Protein AF-A0A7J4P983-F1 (afdb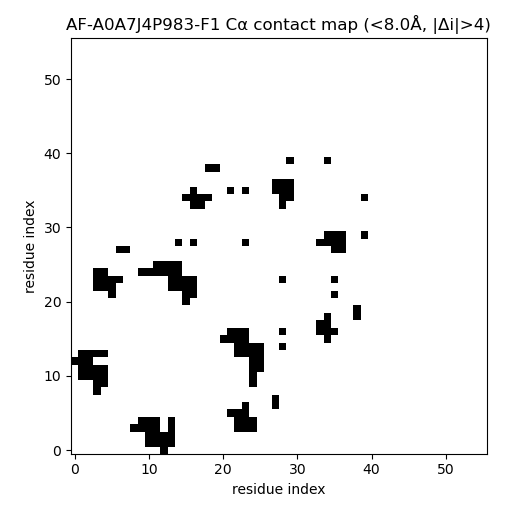_monomer)

Secondary structure (DSSP, 8-state):
--EE-TTT--EE-EEE-TTT--EEETTSEETTTTEEHHHHHGGGS-----------

Foldseek 3Di:
DWDAAPPPRDTAQWAAAPPPRGTHHPVQADPVRSHGPCVVVCVPDDDPPPPPPPDD

Mean predicted aligned error: 8.4 Å

Nearest PDB structures (foldseek):
  5g0f-assembly1_A  TM=5.465E-01  e=2.634E-01  Danio rerio
  1ul5-assembly1_A  TM=4.928E-01  e=3.812E+00  Arabidopsis thaliana
  5m9z-assembly1_A  TM=3.190E-01  e=3.560E+00  Saccharomyces cerevisiae
  8iuh-assembly1_I  TM=3.991E-01  e=7.063E+00  Homo sapiens

Structure (mmCIF, N/CA/C/O backbone):
data_AF-A0A7J4P983-F1
#
_entry.id   AF-A0A7J4P983-F1
#
loop_
_atom_site.group_PDB
_atom_site.id
_atom_site.type_symbol
_atom_site.label_atom_id
_atom_site.label_alt_id
_atom_site.label_comp_id
_atom_site.label_asym_id
_atom_site.label_entity_id
_atom_site.label_seq_id
_atom_site.pdbx_PDB_ins_code
_atom_site.Cartn_x
_atom_site.Cartn_y
_atom_site.Cartn_z
_atom_site.occupancy
_atom_site.B_iso_or_equiv
_atom_site.auth_seq_id
_atom_site.auth_comp_id
_atom_site.auth_asym_id
_atom_site.auth_atom_id
_atom_site.pdbx_PDB_model_num
ATOM 1 N N . MET A 1 1 ? 4.571 -6.472 -14.169 1.00 62.69 1 MET A N 1
ATOM 2 C CA . MET A 1 1 ? 5.760 -6.012 -13.415 1.00 62.69 1 MET A CA 1
ATOM 3 C C . MET A 1 1 ? 5.494 -6.126 -11.919 1.00 62.69 1 MET A C 1
ATOM 5 O O . MET A 1 1 ? 4.392 -5.802 -11.488 1.00 62.69 1 MET A O 1
ATOM 9 N N . LYS A 1 2 ? 6.458 -6.640 -11.148 1.00 79.94 2 LYS A N 1
ATOM 10 C CA . LYS A 1 2 ? 6.429 -6.671 -9.674 1.00 79.94 2 LYS A CA 1
ATOM 11 C C . LYS A 1 2 ? 7.495 -5.694 -9.174 1.00 79.94 2 LYS A C 1
ATOM 13 O O . LYS A 1 2 ? 8.555 -5.626 -9.786 1.00 79.94 2 LYS A O 1
ATOM 18 N N . GLY A 1 3 ? 7.207 -4.953 -8.110 1.00 92.94 3 GLY A N 1
ATOM 19 C CA . GLY A 1 3 ? 8.172 -4.064 -7.457 1.00 92.94 3 GLY A CA 1
ATOM 20 C C . GLY A 1 3 ? 8.432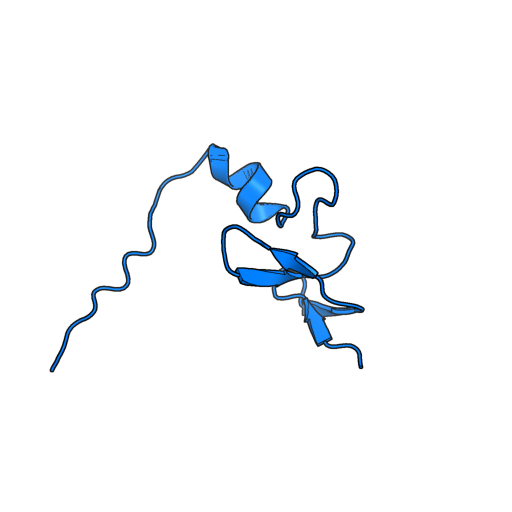 -4.501 -6.015 1.00 92.94 3 GLY A C 1
ATOM 21 O O . GLY A 1 3 ? 7.787 -5.431 -5.525 1.00 92.94 3 GLY A O 1
ATOM 22 N N . LEU A 1 4 ? 9.373 -3.848 -5.334 1.00 96.88 4 LEU A N 1
ATOM 23 C CA . LEU A 1 4 ? 9.694 -4.138 -3.934 1.00 96.88 4 LEU A CA 1
A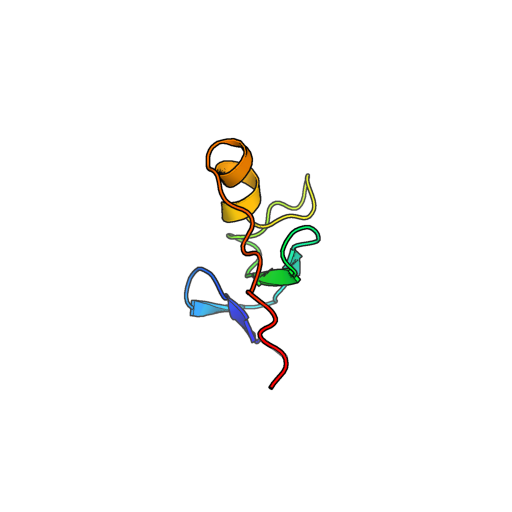TOM 24 C C . LEU A 1 4 ? 8.837 -3.291 -2.993 1.00 96.88 4 LEU A C 1
ATOM 26 O O . LEU A 1 4 ? 8.686 -2.087 -3.180 1.00 96.88 4 LEU A O 1
ATOM 30 N N . CYS A 1 5 ? 8.276 -3.923 -1.964 1.00 97.06 5 CYS A N 1
ATOM 31 C CA . CYS A 1 5 ? 7.543 -3.207 -0.926 1.00 97.06 5 CYS A CA 1
ATOM 32 C C . CYS A 1 5 ? 8.488 -2.293 -0.136 1.00 97.06 5 CYS A C 1
ATOM 34 O O . CYS A 1 5 ? 9.427 -2.784 0.485 1.00 97.06 5 CYS A O 1
ATOM 36 N N . GLN A 1 6 ? 8.186 -0.996 -0.055 1.00 95.50 6 GLN A N 1
ATOM 37 C CA . GLN A 1 6 ? 8.994 -0.036 0.713 1.00 95.50 6 GLN A CA 1
ATOM 38 C C . GLN A 1 6 ? 8.875 -0.188 2.246 1.00 95.50 6 GLN A C 1
ATOM 40 O O . GLN A 1 6 ? 9.469 0.593 2.982 1.00 95.50 6 GLN A O 1
ATOM 45 N N . ILE A 1 7 ? 8.089 -1.155 2.738 1.00 95.12 7 ILE A N 1
ATOM 46 C CA . ILE A 1 7 ? 7.980 -1.486 4.171 1.00 95.12 7 ILE A CA 1
ATOM 47 C C . ILE A 1 7 ? 8.712 -2.792 4.489 1.00 95.12 7 ILE A C 1
ATOM 49 O O . ILE A 1 7 ? 9.519 -2.829 5.405 1.00 95.12 7 ILE A O 1
ATOM 53 N N . CYS A 1 8 ? 8.436 -3.870 3.749 1.00 96.31 8 CYS A N 1
ATOM 54 C CA . CYS A 1 8 ? 8.967 -5.201 4.070 1.00 96.31 8 CYS A CA 1
ATOM 55 C C . CYS A 1 8 ? 10.021 -5.723 3.084 1.00 96.31 8 CYS A C 1
ATOM 57 O O . CYS A 1 8 ? 10.489 -6.846 3.247 1.00 96.31 8 CYS A O 1
ATOM 59 N N . GLY A 1 9 ? 10.346 -4.973 2.027 1.00 95.38 9 GLY A N 1
ATOM 60 C CA . GLY A 1 9 ? 11.362 -5.338 1.033 1.00 95.38 9 GLY A CA 1
ATOM 61 C C . GLY A 1 9 ? 10.993 -6.502 0.108 1.00 95.38 9 GLY A C 1
ATOM 62 O O . GLY A 1 9 ? 11.781 -6.866 -0.757 1.00 95.38 9 GLY A O 1
ATOM 63 N N . LYS A 1 10 ? 9.805 -7.104 0.249 1.00 96.12 10 LYS A N 1
ATOM 64 C CA . LYS A 1 10 ? 9.411 -8.279 -0.545 1.00 96.12 10 LYS A CA 1
ATOM 65 C C . LYS A 1 10 ? 8.923 -7.892 -1.949 1.00 96.12 10 LYS A C 1
ATOM 67 O O . LYS A 1 10 ? 8.189 -6.904 -2.075 1.00 96.12 10 LYS A O 1
ATOM 72 N N . PRO A 1 11 ? 9.246 -8.683 -2.991 1.00 95.88 11 PRO A N 1
ATOM 73 C CA . PRO A 1 11 ? 8.716 -8.482 -4.335 1.00 95.88 11 PRO A CA 1
ATOM 74 C C . PRO A 1 11 ? 7.221 -8.813 -4.388 1.00 95.88 11 PRO A C 1
ATOM 76 O O . PRO A 1 11 ? 6.801 -9.921 -4.051 1.00 95.88 11 PRO A O 1
ATOM 79 N N . ALA A 1 12 ? 6.400 -7.861 -4.828 1.00 95.62 12 ALA A N 1
ATOM 80 C CA . ALA A 1 12 ? 4.948 -8.011 -4.882 1.00 95.62 12 ALA A CA 1
ATOM 81 C C . ALA A 1 12 ? 4.303 -7.090 -5.931 1.00 95.62 12 ALA A C 1
ATOM 83 O O . ALA A 1 12 ? 4.951 -6.240 -6.545 1.00 95.62 12 ALA A O 1
ATOM 84 N N . ARG A 1 13 ? 2.985 -7.240 -6.118 1.00 95.50 13 ARG A N 1
ATOM 85 C CA . ARG A 1 13 ? 2.168 -6.175 -6.709 1.00 95.50 13 ARG A CA 1
ATOM 86 C C . ARG A 1 13 ? 2.072 -5.041 -5.691 1.00 95.50 13 ARG A C 1
ATOM 88 O O . ARG A 1 13 ? 1.676 -5.284 -4.548 1.00 95.50 13 ARG A O 1
ATOM 95 N N . LEU A 1 14 ? 2.460 -3.845 -6.110 1.00 96.06 14 LEU A N 1
ATOM 96 C CA . LEU A 1 14 ? 2.506 -2.675 -5.246 1.00 96.06 14 LEU A CA 1
ATOM 97 C C . LEU A 1 14 ? 1.215 -1.857 -5.335 1.00 96.06 14 LEU A C 1
ATOM 99 O O . LEU A 1 14 ? 0.580 -1.793 -6.388 1.00 96.06 14 LEU A O 1
ATOM 103 N N . TYR A 1 15 ? 0.869 -1.235 -4.215 1.00 96.56 15 TYR A N 1
ATOM 104 C CA . TYR A 1 15 ? -0.221 -0.286 -4.029 1.00 96.56 15 TYR A CA 1
ATOM 105 C C . TYR A 1 15 ? 0.366 1.008 -3.472 1.00 96.56 15 TYR A C 1
ATOM 107 O O . TYR A 1 15 ? 1.228 0.965 -2.594 1.00 96.56 15 TYR A O 1
ATOM 115 N N . THR A 1 16 ? -0.093 2.150 -3.971 1.00 96.75 16 THR A N 1
ATOM 116 C CA . THR A 1 16 ? 0.384 3.460 -3.521 1.00 96.75 16 THR A CA 1
ATOM 117 C C . THR A 1 16 ? -0.455 3.931 -2.342 1.00 96.75 16 THR A C 1
ATOM 119 O O . THR A 1 16 ? -1.674 4.043 -2.452 1.00 96.75 16 THR A O 1
ATOM 122 N N . CYS A 1 17 ? 0.183 4.215 -1.209 1.00 96.31 17 CYS A N 1
ATOM 123 C CA . CYS A 1 17 ? -0.481 4.854 -0.080 1.00 96.31 17 CYS A CA 1
ATOM 124 C C . CYS A 1 17 ? -0.863 6.290 -0.446 1.00 96.31 17 CYS A C 1
ATOM 126 O O . CYS A 1 17 ? 0.014 7.094 -0.756 1.00 96.31 17 CYS A O 1
ATOM 128 N N . MET A 1 18 ? -2.148 6.633 -0.334 1.00 95.50 18 MET A N 1
ATOM 129 C CA . MET A 1 18 ? -2.625 7.979 -0.677 1.00 95.50 18 MET A CA 1
ATOM 130 C C . MET A 1 18 ? -2.153 9.087 0.282 1.00 95.50 18 MET A C 1
ATOM 132 O O . MET A 1 18 ? -2.246 10.255 -0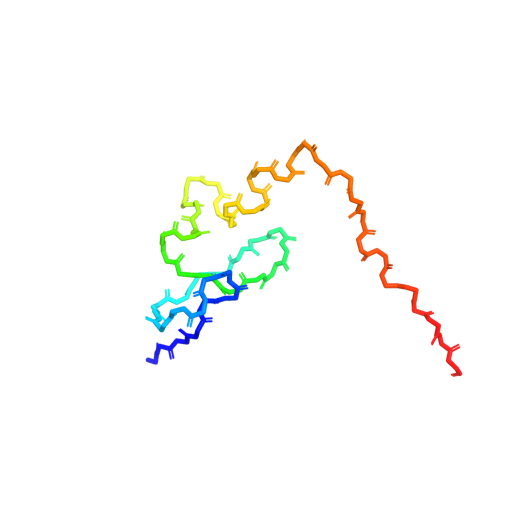.064 1.00 95.50 18 MET A O 1
ATOM 136 N N . LEU A 1 19 ? -1.651 8.737 1.475 1.00 93.50 19 LEU A N 1
ATOM 137 C CA . LEU A 1 19 ? -1.173 9.713 2.464 1.00 93.50 19 LEU A CA 1
ATOM 138 C C . LEU A 1 19 ? 0.316 10.039 2.318 1.00 93.50 19 LEU A C 1
ATOM 140 O O . LEU A 1 19 ? 0.685 11.203 2.363 1.00 93.50 19 LEU A O 1
ATOM 144 N N . CYS A 1 20 ? 1.177 9.028 2.171 1.00 93.94 20 CYS A N 1
ATOM 145 C CA . CYS A 1 20 ? 2.633 9.226 2.144 1.00 93.94 20 CYS A CA 1
ATOM 146 C C . CYS A 1 20 ? 3.288 8.906 0.795 1.00 93.94 20 CYS A C 1
ATOM 148 O O . CYS A 1 20 ? 4.505 9.001 0.671 1.00 93.94 20 CYS A O 1
ATOM 150 N N . GLY A 1 21 ? 2.519 8.446 -0.196 1.00 95.00 21 GLY A N 1
ATOM 151 C CA . GLY A 1 21 ? 3.025 8.097 -1.525 1.00 95.00 21 GLY A CA 1
ATOM 152 C C . GLY A 1 21 ? 3.832 6.796 -1.603 1.00 95.00 21 GLY A C 1
ATOM 153 O O . GLY A 1 21 ? 4.200 6.386 -2.702 1.00 95.00 21 GLY A O 1
ATOM 154 N N . ARG A 1 22 ? 4.098 6.103 -0.482 1.00 94.50 22 ARG A N 1
ATOM 155 C CA . ARG A 1 22 ? 4.866 4.846 -0.508 1.00 94.50 22 ARG A CA 1
ATOM 156 C C . ARG A 1 22 ? 4.153 3.758 -1.304 1.00 94.50 22 ARG A C 1
ATOM 158 O O . ARG A 1 22 ? 2.950 3.547 -1.147 1.00 94.50 22 ARG A O 1
ATOM 165 N N . GLN A 1 23 ? 4.929 3.001 -2.067 1.00 96.81 23 GLN A N 1
ATOM 166 C CA . GLN A 1 23 ? 4.498 1.808 -2.776 1.00 96.81 23 GLN A CA 1
ATOM 167 C C . GLN A 1 23 ? 4.723 0.562 -1.908 1.00 96.81 23 GLN A C 1
ATOM 169 O O . GLN A 1 23 ? 5.848 0.205 -1.548 1.00 96.81 23 GLN A O 1
ATOM 174 N N . VAL A 1 24 ? 3.633 -0.109 -1.544 1.00 97.12 24 VAL A N 1
ATOM 175 C CA . VAL A 1 24 ? 3.628 -1.195 -0.555 1.00 97.12 24 VAL A CA 1
ATOM 176 C C . VAL A 1 24 ? 2.894 -2.427 -1.076 1.00 97.12 24 VAL A C 1
ATOM 178 O O . VAL A 1 24 ? 2.013 -2.330 -1.926 1.00 97.12 24 VAL A O 1
ATOM 181 N N . CYS A 1 25 ? 3.258 -3.615 -0.594 1.00 97.81 25 CYS A N 1
ATOM 182 C CA . CYS A 1 25 ? 2.559 -4.845 -0.968 1.00 97.81 25 CYS A CA 1
ATOM 183 C C . CYS A 1 25 ? 1.152 -4.900 -0.354 1.00 97.81 25 CYS A C 1
ATOM 185 O O . CYS A 1 25 ? 0.856 -4.202 0.612 1.00 97.81 25 CYS A O 1
ATOM 187 N N . GLY A 1 26 ? 0.301 -5.792 -0.870 1.00 96.31 26 GLY A N 1
ATOM 188 C CA . GLY A 1 26 ? -1.075 -5.954 -0.383 1.00 96.31 26 GLY A CA 1
ATOM 189 C C . GLY A 1 26 ? -1.197 -6.301 1.107 1.00 96.31 26 GLY A C 1
ATOM 190 O O . GLY A 1 26 ? -2.198 -5.951 1.712 1.00 96.31 26 GLY A O 1
ATOM 191 N N . SER A 1 27 ? -0.188 -6.938 1.711 1.00 96.62 27 SER A N 1
ATOM 192 C CA . SER A 1 27 ? -0.164 -7.223 3.156 1.00 96.62 27 SER A CA 1
ATOM 193 C C . SER A 1 27 ? 0.168 -5.992 4.003 1.00 96.62 27 SER A C 1
ATOM 195 O O . SER A 1 27 ? -0.233 -5.914 5.156 1.00 96.62 27 SER A O 1
ATOM 197 N N . CYS A 1 28 ? 0.904 -5.032 3.440 1.00 96.75 28 CYS A N 1
ATOM 198 C CA . CYS A 1 28 ? 1.256 -3.772 4.096 1.00 96.75 28 CYS A CA 1
ATOM 199 C C . CYS A 1 28 ? 0.325 -2.617 3.683 1.00 96.75 28 CYS A C 1
ATOM 201 O O . CYS A 1 28 ? 0.560 -1.473 4.080 1.00 96.75 28 CYS A O 1
ATOM 203 N N . PHE A 1 29 ? -0.706 -2.904 2.883 1.00 97.06 29 PHE A N 1
ATOM 204 C CA . PHE A 1 29 ? -1.687 -1.947 2.391 1.00 97.06 29 PHE A CA 1
ATOM 205 C C . PHE A 1 29 ? -3.055 -2.228 3.006 1.00 97.06 29 PHE A C 1
ATOM 207 O O . PHE A 1 29 ? -3.610 -3.314 2.852 1.00 97.06 29 PHE A O 1
ATOM 214 N N . ASP A 1 30 ? -3.622 -1.225 3.659 1.00 96.50 30 ASP A N 1
ATOM 215 C CA . ASP A 1 30 ? -4.999 -1.242 4.110 1.00 96.50 30 ASP A CA 1
ATOM 216 C C . ASP A 1 30 ? -5.918 -0.760 2.982 1.00 96.50 30 ASP A C 1
ATOM 218 O O . ASP A 1 30 ? -5.994 0.430 2.672 1.00 96.50 30 ASP A O 1
ATOM 222 N N . LYS A 1 31 ? -6.627 -1.708 2.362 1.00 94.81 31 LYS A N 1
ATOM 223 C CA . LYS A 1 31 ? -7.555 -1.429 1.258 1.00 94.81 31 LYS A CA 1
ATOM 224 C C . LYS A 1 31 ? -8.810 -0.678 1.690 1.00 94.81 31 LYS A C 1
ATOM 226 O O . LYS A 1 31 ? -9.388 -0.002 0.849 1.00 94.81 31 LYS A O 1
ATOM 231 N N . ALA A 1 32 ? -9.236 -0.803 2.948 1.00 94.62 32 ALA A N 1
ATOM 232 C CA . ALA A 1 32 ? -10.438 -0.126 3.428 1.00 94.62 32 ALA A CA 1
ATOM 233 C C . ALA A 1 32 ? -10.212 1.389 3.503 1.00 94.62 32 ALA A C 1
ATOM 235 O O . ALA A 1 32 ? -11.113 2.167 3.207 1.00 94.62 32 ALA A O 1
ATOM 236 N N . TYR A 1 33 ? -8.988 1.794 3.851 1.00 93.25 33 TYR A N 1
ATOM 237 C CA . TYR A 1 33 ? -8.604 3.200 3.979 1.00 93.25 33 TYR A CA 1
ATOM 238 C C . TYR A 1 33 ? -7.748 3.729 2.819 1.00 93.25 33 TYR A C 1
ATOM 240 O O . TYR A 1 33 ? -7.526 4.932 2.740 1.00 93.25 33 TYR A O 1
ATOM 248 N N . GLY A 1 34 ? -7.234 2.867 1.937 1.00 96.19 34 GLY A N 1
ATOM 249 C CA . GLY A 1 34 ? -6.353 3.268 0.832 1.00 96.19 34 GLY A CA 1
ATOM 250 C C . GLY A 1 34 ? -4.937 3.681 1.269 1.00 96.19 34 GLY A C 1
ATOM 251 O O . GLY A 1 34 ? -4.249 4.425 0.563 1.00 96.19 34 GLY A O 1
ATOM 252 N N . ILE A 1 35 ? -4.483 3.233 2.443 1.00 96.56 35 ILE A N 1
ATOM 253 C CA . ILE A 1 35 ? -3.231 3.687 3.077 1.00 96.56 35 ILE A CA 1
ATOM 254 C C . ILE A 1 35 ? -2.343 2.518 3.495 1.00 96.56 35 ILE A C 1
ATOM 256 O O . ILE A 1 35 ? -2.804 1.393 3.621 1.00 96.56 35 I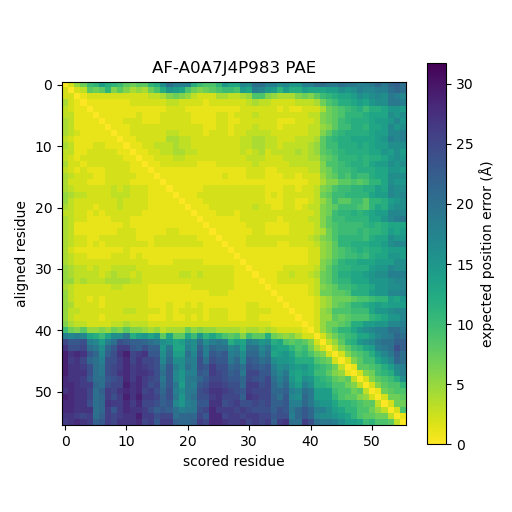LE A O 1
ATOM 260 N N . CYS A 1 36 ? -1.053 2.758 3.735 1.00 96.31 36 CYS A N 1
ATOM 261 C CA . CYS A 1 36 ? -0.182 1.723 4.287 1.00 96.31 36 CYS A CA 1
ATOM 262 C C . CYS A 1 36 ? -0.406 1.539 5.796 1.00 96.31 36 CYS A C 1
ATOM 264 O O . CYS A 1 36 ? -0.856 2.456 6.488 1.00 96.31 36 CYS A O 1
ATOM 266 N N . ILE A 1 3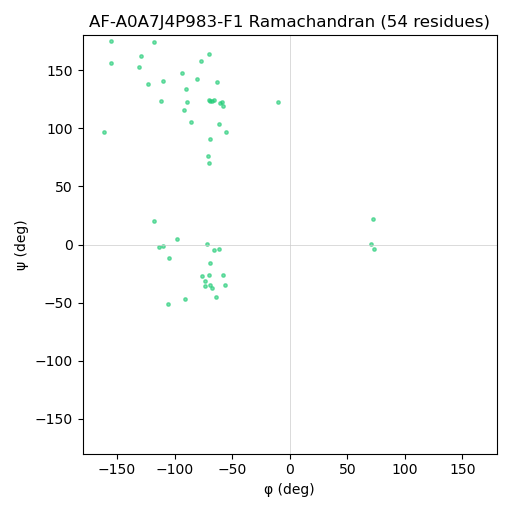7 ? -0.036 0.366 6.315 1.00 94.94 37 ILE A N 1
ATOM 267 C CA . ILE A 1 37 ? -0.164 0.041 7.746 1.00 94.94 37 ILE A CA 1
ATOM 268 C C . ILE A 1 37 ? 0.563 1.051 8.644 1.00 94.94 37 ILE A C 1
ATOM 270 O O . ILE A 1 37 ? 0.029 1.443 9.671 1.00 94.94 37 ILE A O 1
ATOM 274 N N . GLN A 1 38 ? 1.705 1.586 8.202 1.00 92.38 38 GLN A N 1
ATOM 275 C CA . GLN A 1 38 ? 2.460 2.585 8.961 1.00 92.38 38 GLN A CA 1
ATOM 276 C C . GLN A 1 38 ? 1.715 3.921 9.078 1.00 92.38 38 GLN A C 1
ATOM 278 O O . GLN A 1 38 ? 1.738 4.534 10.135 1.00 92.38 38 GLN A O 1
ATOM 283 N N . CYS A 1 39 ? 1.001 4.367 8.037 1.00 92.44 39 CYS A N 1
ATOM 284 C CA . CYS A 1 39 ? 0.144 5.556 8.132 1.00 92.44 39 CYS A CA 1
ATOM 285 C C . CYS A 1 39 ? -1.130 5.290 8.942 1.00 92.44 39 CYS A C 1
ATOM 287 O O . CYS A 1 39 ? -1.636 6.197 9.602 1.00 92.44 39 CYS A O 1
ATOM 289 N N . LYS A 1 40 ? -1.649 4.056 8.908 1.00 91.19 40 LYS A N 1
ATOM 290 C CA . LYS A 1 40 ? -2.785 3.643 9.739 1.00 91.19 40 LYS A CA 1
ATOM 291 C C . LYS A 1 40 ? -2.427 3.689 11.229 1.00 91.19 40 LYS A C 1
ATOM 293 O O . LYS A 1 40 ? -3.198 4.224 12.020 1.00 91.19 40 LYS A O 1
ATOM 298 N N . GLU A 1 41 ? -1.254 3.171 11.590 1.00 87.38 41 GLU A N 1
ATOM 299 C CA . GLU A 1 41 ? -0.709 3.192 12.956 1.00 87.38 41 GLU A CA 1
ATOM 300 C C . GLU A 1 41 ? -0.221 4.597 13.359 1.00 87.38 41 GLU A C 1
ATOM 302 O O . GLU A 1 41 ? -0.422 5.042 14.490 1.00 87.38 41 GLU A O 1
ATOM 307 N N . GLY A 1 42 ? 0.340 5.340 12.401 1.00 71.12 42 GLY A N 1
ATOM 308 C CA . GLY A 1 42 ? 0.919 6.677 12.552 1.00 71.12 42 GLY A CA 1
ATOM 309 C C . GLY A 1 42 ? -0.062 7.796 12.910 1.00 71.12 42 GLY A C 1
ATOM 310 O O . GLY A 1 42 ? 0.381 8.891 13.249 1.00 71.12 42 GLY A O 1
ATOM 311 N N . LYS A 1 43 ? -1.378 7.534 12.981 1.00 57.41 43 LYS A N 1
ATOM 312 C CA . LYS A 1 43 ? -2.313 8.446 13.672 1.00 57.41 43 LYS A CA 1
ATOM 313 C C . LYS A 1 43 ? -1.995 8.620 15.172 1.00 57.41 43 LYS A C 1
ATOM 315 O O . LYS A 1 43 ? -2.653 9.424 15.825 1.00 57.41 43 LYS A O 1
ATOM 320 N N . ARG A 1 44 ? -1.006 7.903 15.729 1.00 53.25 44 ARG A N 1
ATOM 321 C CA . ARG A 1 44 ? -0.523 8.058 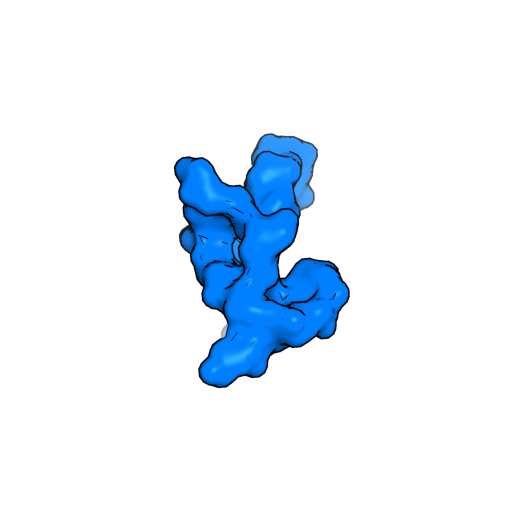17.114 1.00 53.25 44 ARG A CA 1
ATOM 322 C C . ARG A 1 44 ? 0.949 8.492 17.259 1.00 53.25 44 ARG A C 1
ATOM 324 O O . ARG A 1 44 ? 1.508 8.301 18.334 1.00 53.25 44 ARG A O 1
ATOM 331 N N . GLY A 1 45 ? 1.589 9.092 16.249 1.00 42.66 45 GLY A N 1
ATOM 332 C CA . GLY A 1 45 ? 2.989 9.522 16.404 1.00 42.66 45 GLY A CA 1
ATOM 333 C C . GLY A 1 45 ? 3.485 10.564 15.400 1.00 42.66 45 GLY A C 1
ATOM 334 O O . GLY A 1 45 ? 3.904 10.214 14.307 1.00 42.66 45 GLY A O 1
ATOM 335 N N . ASN A 1 46 ? 3.451 11.831 15.826 1.00 49.72 46 ASN A N 1
ATOM 336 C CA . ASN A 1 46 ? 4.365 12.952 15.518 1.00 49.72 46 ASN A CA 1
ATOM 337 C C . ASN A 1 46 ? 5.655 12.520 14.757 1.00 49.72 46 ASN A C 1
ATOM 339 O O . ASN A 1 46 ? 6.376 11.664 15.258 1.00 49.72 46 ASN A O 1
ATOM 343 N N . LYS A 1 47 ? 6.023 13.017 13.567 1.00 48.94 47 LYS A N 1
ATOM 344 C CA . LYS A 1 47 ? 6.214 14.413 13.130 1.00 48.94 47 LYS A CA 1
ATOM 345 C C . LYS A 1 47 ? 6.027 14.558 11.605 1.00 48.94 47 LYS A C 1
ATOM 347 O O . LYS A 1 47 ? 6.239 13.583 10.883 1.00 48.94 47 LYS A O 1
ATOM 352 N N . PRO A 1 48 ? 5.692 15.764 11.110 1.00 58.19 48 PRO A N 1
ATOM 353 C CA . PRO A 1 48 ? 5.843 16.103 9.701 1.00 58.19 48 PRO A CA 1
ATOM 354 C C . PRO A 1 48 ? 7.326 15.983 9.328 1.00 58.19 48 PRO A C 1
ATOM 356 O O . PRO A 1 48 ? 8.169 16.645 9.930 1.00 58.19 48 PRO A O 1
ATOM 359 N N . ASP A 1 49 ? 7.649 15.146 8.342 1.00 56.75 49 ASP A N 1
ATOM 360 C CA . ASP A 1 49 ? 8.886 15.291 7.566 1.00 56.75 49 ASP A CA 1
ATOM 361 C C . ASP A 1 49 ? 8.708 16.541 6.693 1.00 56.75 49 ASP A C 1
ATOM 363 O O . ASP A 1 49 ? 8.468 16.490 5.488 1.00 56.75 49 ASP A O 1
ATOM 367 N N . GLU A 1 50 ? 8.717 17.695 7.358 1.00 54.00 50 GLU A N 1
ATOM 368 C CA . GLU A 1 50 ? 9.254 18.910 6.785 1.00 54.00 50 GLU A CA 1
ATOM 369 C C . GLU A 1 50 ? 10.680 18.550 6.381 1.00 54.00 50 GLU A C 1
ATOM 371 O O . GLU A 1 50 ? 11.590 18.518 7.207 1.00 54.00 50 GLU A O 1
ATOM 376 N N . LYS A 1 51 ? 10.885 18.213 5.106 1.00 59.16 51 LYS A N 1
ATOM 377 C CA . LYS A 1 51 ? 12.213 18.394 4.540 1.00 59.16 51 LYS A CA 1
ATOM 378 C C . LYS A 1 51 ? 12.516 19.880 4.719 1.00 59.16 51 LYS A C 1
ATOM 380 O O . LYS A 1 51 ? 11.769 20.679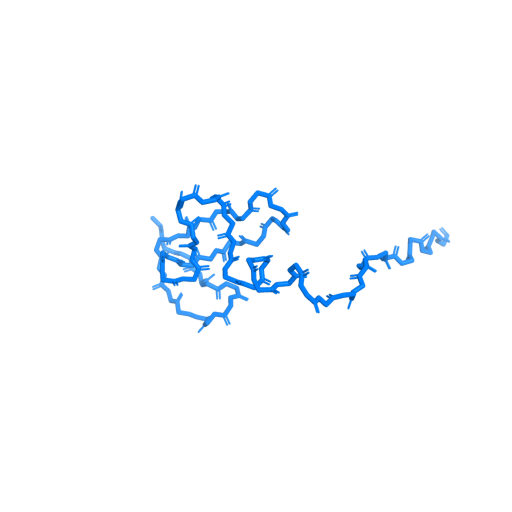 4.145 1.00 59.16 51 LYS A O 1
ATOM 385 N N . PRO A 1 52 ? 13.562 20.287 5.458 1.00 56.72 52 PRO A N 1
ATOM 386 C CA . PRO A 1 52 ? 14.056 21.636 5.298 1.00 56.72 52 PRO A CA 1
ATOM 387 C C . PRO A 1 52 ? 14.503 21.726 3.840 1.00 56.72 52 PRO A C 1
ATOM 389 O O . PRO A 1 52 ? 15.507 21.141 3.438 1.00 56.72 52 PRO A O 1
ATOM 392 N N . SER A 1 53 ? 13.693 22.384 3.014 1.00 62.88 53 SER A N 1
ATOM 393 C CA . SER A 1 53 ? 14.097 22.806 1.683 1.00 62.88 53 SER A CA 1
ATOM 394 C C . SER A 1 53 ? 15.098 23.937 1.896 1.00 62.88 53 SER A C 1
ATOM 396 O O . SER A 1 53 ? 14.75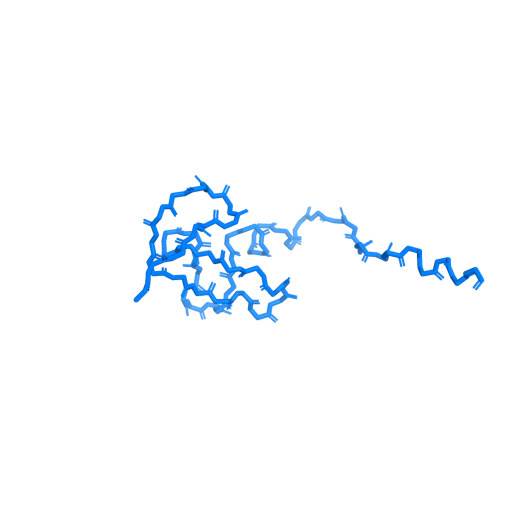3 25.111 1.801 1.00 62.88 53 SER A O 1
ATOM 398 N N . THR A 1 54 ? 16.328 23.596 2.281 1.00 67.50 54 THR A N 1
ATOM 399 C CA . THR A 1 54 ? 17.464 24.506 2.181 1.00 67.50 54 THR A CA 1
ATOM 400 C C . THR A 1 54 ? 17.761 24.676 0.697 1.00 67.50 54 THR A C 1
ATOM 402 O O . THR A 1 54 ? 18.481 23.893 0.080 1.00 67.50 54 THR A O 1
ATOM 405 N N . PHE A 1 55 ? 17.127 25.688 0.108 1.00 72.88 55 PHE A N 1
ATOM 406 C CA . PHE A 1 55 ? 17.579 26.284 -1.140 1.00 72.88 55 PHE A CA 1
ATOM 407 C C . PHE A 1 55 ? 19.014 26.794 -0.909 1.00 72.88 55 PHE A C 1
ATOM 409 O O . PHE A 1 55 ? 19.240 27.546 0.040 1.00 72.88 55 PHE A O 1
ATOM 416 N N . HIS A 1 56 ? 19.968 26.318 -1.714 1.00 60.00 56 HIS A N 1
ATOM 417 C CA . HIS A 1 56 ? 21.287 26.940 -1.878 1.00 60.00 56 HIS A CA 1
ATOM 418 C C . HIS A 1 56 ? 21.208 27.963 -3.007 1.00 60.00 56 HIS A C 1
ATOM 420 O O . HIS A 1 56 ? 20.512 27.656 -4.005 1.00 60.00 56 HIS A O 1
#

Solvent-accessible surface area (backbone atoms only — not comparable to full-atom values): 3587 Å² total; per-residue (Å²): 136,69,46,61,13,78,80,77,63,48,79,29,64,64,45,63,16,76,84,79,64,50,42,21,24,68,90,45,37,39,77,92,78,45,29,30,49,67,65,66,60,41,81,77,55,92,73,84,86,71,71,81,81,74,80,129

pLDDT: mean 84.45, std 17.21, range [42.66, 97.81]

Radius of gyration: 13.13 Å; Cα contacts (8 Å, |Δi|>4): 76; chains: 1; bounding box: 32×35×30 Å

Sequence (56 aa):
MKGLCQICGKPARLYTCMLCGRQVCGSCFDKAYGICIQCKEGKRGNKPDEKPSTFH